Protein AF-A0A951X1C9-F1 (afdb_monomer_lite)

Structure (mmCIF, N/CA/C/O backbone):
data_AF-A0A951X1C9-F1
#
_entry.id   AF-A0A951X1C9-F1
#
loop_
_atom_site.group_PDB
_atom_site.id
_atom_site.type_symbol
_atom_site.label_atom_id
_atom_site.label_alt_id
_atom_site.label_comp_id
_atom_site.label_asym_id
_atom_site.label_entity_id
_atom_site.label_seq_id
_atom_site.pdbx_PDB_ins_code
_atom_site.Cartn_x
_atom_site.Cartn_y
_atom_site.Cartn_z
_atom_site.occupancy
_atom_site.B_iso_or_equiv
_atom_site.auth_seq_id
_atom_site.auth_comp_id
_atom_site.auth_asym_id
_atom_site.auth_atom_id
_atom_site.pdbx_PDB_model_num
ATOM 1 N N . MET A 1 1 ? 16.200 21.969 54.425 1.00 38.91 1 MET A N 1
ATOM 2 C CA . MET A 1 1 ? 16.108 20.897 53.416 1.00 38.91 1 MET A CA 1
ATOM 3 C C . MET A 1 1 ? 14.635 20.743 53.109 1.00 38.91 1 MET A C 1
ATOM 5 O O . MET A 1 1 ? 13.900 20.308 53.982 1.00 38.91 1 MET A O 1
ATOM 9 N N . SER A 1 2 ? 14.198 21.259 51.965 1.00 42.34 2 SER A N 1
ATOM 10 C CA . SER A 1 2 ? 12.785 21.331 51.590 1.00 42.34 2 SER A CA 1
ATOM 11 C C . SER A 1 2 ? 12.557 20.310 50.481 1.00 42.34 2 SER A C 1
ATOM 13 O O . SER A 1 2 ? 13.037 20.506 49.368 1.00 42.34 2 SER A O 1
ATOM 15 N N . GLU A 1 3 ? 11.893 19.203 50.803 1.00 51.34 3 GLU A N 1
ATOM 16 C CA . GLU A 1 3 ? 11.448 18.198 49.834 1.00 51.34 3 GLU A CA 1
ATOM 17 C C . GLU A 1 3 ? 10.350 18.799 48.947 1.00 51.34 3 GLU A C 1
ATOM 19 O O . GLU A 1 3 ? 9.186 18.897 49.337 1.00 51.34 3 GLU A O 1
ATOM 24 N N . GLN A 1 4 ? 10.741 19.246 47.752 1.00 49.72 4 GLN A N 1
ATOM 25 C CA . GLN A 1 4 ? 9.818 19.570 46.670 1.00 49.72 4 GLN A CA 1
ATOM 26 C C . GLN A 1 4 ? 9.248 18.251 46.139 1.00 49.72 4 GLN A C 1
ATOM 28 O O . GLN A 1 4 ? 9.947 17.469 45.494 1.00 49.72 4 GLN A O 1
ATOM 33 N N . ARG A 1 5 ? 7.986 17.973 46.484 1.00 54.62 5 ARG A N 1
ATOM 34 C CA . ARG A 1 5 ? 7.208 16.875 45.898 1.00 54.62 5 ARG A CA 1
ATOM 35 C C . ARG A 1 5 ? 7.124 17.093 44.382 1.00 54.62 5 ARG A C 1
ATOM 37 O O . ARG A 1 5 ? 7.025 18.249 43.976 1.00 54.62 5 ARG A O 1
ATOM 44 N N . PRO A 1 6 ? 7.182 16.025 43.567 1.00 56.94 6 PRO A N 1
ATOM 45 C CA . PRO A 1 6 ? 7.119 16.141 42.117 1.00 56.94 6 PRO A CA 1
ATOM 46 C C . PRO A 1 6 ? 5.841 16.891 41.750 1.00 56.94 6 PRO A C 1
ATOM 48 O O . PRO A 1 6 ? 4.742 16.484 42.123 1.00 56.94 6 PRO A O 1
ATOM 51 N N . GLU A 1 7 ? 6.039 18.048 41.133 1.00 57.72 7 GLU A N 1
ATOM 52 C CA . GLU A 1 7 ? 5.002 19.004 40.794 1.00 57.72 7 GLU A CA 1
ATOM 53 C C . GLU A 1 7 ? 3.953 18.360 39.888 1.00 57.72 7 GLU A C 1
ATOM 55 O O . GLU A 1 7 ? 4.278 17.738 38.877 1.00 57.72 7 GLU A O 1
ATOM 60 N N . ASP A 1 8 ? 2.696 18.536 40.279 1.00 61.47 8 ASP A N 1
ATOM 61 C CA . ASP A 1 8 ? 1.499 18.236 39.505 1.00 61.47 8 ASP A CA 1
ATOM 62 C C . ASP A 1 8 ? 1.496 19.179 38.289 1.00 61.47 8 ASP A C 1
ATOM 64 O O . ASP A 1 8 ? 1.033 20.320 38.349 1.00 61.47 8 ASP A O 1
ATOM 68 N N . ASN A 1 9 ? 2.185 18.770 37.221 1.00 62.41 9 ASN A N 1
ATOM 69 C CA . ASN A 1 9 ? 2.406 19.608 36.054 1.00 62.41 9 ASN A CA 1
ATOM 70 C C . ASN A 1 9 ? 1.083 19.719 35.280 1.00 62.41 9 ASN A C 1
ATOM 72 O O . ASN A 1 9 ? 0.633 18.722 34.714 1.00 62.41 9 ASN A O 1
ATOM 76 N N . PRO A 1 10 ? 0.465 20.908 35.171 1.00 65.75 10 PRO A N 1
ATOM 77 C CA . PRO A 1 10 ? -0.819 21.062 34.484 1.00 65.75 10 PRO A CA 1
ATOM 78 C C . PRO A 1 10 ? -0.747 20.636 33.011 1.00 65.75 10 PRO A C 1
ATOM 80 O O . PRO A 1 10 ? -1.765 20.299 32.411 1.00 65.75 10 PRO A O 1
ATOM 83 N N . LEU A 1 11 ? 0.455 20.610 32.422 1.00 67.12 11 LEU A N 1
ATOM 84 C CA . LEU A 1 11 ? 0.684 20.113 31.068 1.00 67.12 11 LEU A CA 1
ATOM 85 C C . LEU A 1 11 ? 0.460 18.600 30.938 1.00 67.12 11 LEU A C 1
ATOM 87 O O . LEU A 1 11 ? 0.033 18.173 29.867 1.00 67.12 11 LEU A O 1
ATOM 91 N N . ASP A 1 12 ? 0.676 17.808 31.993 1.00 70.75 12 ASP A N 1
ATOM 92 C CA . ASP A 1 12 ? 0.441 16.357 31.963 1.00 70.75 12 ASP A CA 1
ATOM 93 C C . ASP A 1 12 ? -1.051 16.037 31.864 1.00 70.75 12 ASP A C 1
ATOM 95 O O . ASP A 1 12 ? -1.440 15.105 31.155 1.00 70.75 12 ASP A O 1
ATOM 99 N N . GLU A 1 13 ? -1.916 16.842 32.486 1.00 69.44 13 GLU A N 1
ATOM 100 C CA . GLU A 1 13 ? -3.363 16.667 32.372 1.00 69.44 13 GLU A CA 1
ATOM 101 C C . GLU A 1 13 ? -3.880 17.076 30.983 1.00 69.44 13 GLU A C 1
ATOM 103 O O . GLU A 1 13 ? -4.664 16.339 30.374 1.00 69.44 13 GLU A O 1
ATOM 108 N N . TYR A 1 14 ? -3.383 18.185 30.417 1.00 70.62 14 TYR A N 1
ATOM 109 C CA . TYR A 1 14 ? -3.705 18.576 29.038 1.00 70.62 14 TYR A CA 1
ATOM 110 C C . TYR A 1 14 ? -3.184 17.565 28.012 1.00 70.62 14 TYR A C 1
ATOM 112 O O . TYR A 1 14 ? -3.915 17.206 27.086 1.00 70.62 14 TYR A O 1
ATOM 120 N N . ALA A 1 15 ? -1.958 17.063 28.183 1.00 71.56 15 ALA A N 1
ATOM 121 C CA . ALA A 1 15 ? -1.384 16.034 27.323 1.00 71.56 15 ALA A CA 1
ATOM 122 C C . ALA A 1 15 ? -2.164 14.718 27.435 1.00 71.56 15 ALA A C 1
ATOM 124 O O . ALA A 1 15 ? -2.462 14.096 26.415 1.00 71.56 15 ALA A O 1
ATOM 125 N N . SER A 1 16 ? -2.580 14.327 28.642 1.00 70.38 16 SER A N 1
ATOM 126 C CA . SER A 1 16 ? -3.385 13.122 28.876 1.00 70.38 16 SER A CA 1
ATOM 127 C C . SER A 1 16 ? -4.790 13.232 28.278 1.00 70.38 16 SER A C 1
ATOM 129 O O . SER A 1 16 ? -5.280 12.279 27.669 1.00 70.38 16 SER A O 1
ATOM 131 N N . GLN A 1 17 ? -5.448 14.391 28.393 1.00 69.00 17 GLN A N 1
ATOM 132 C CA . GLN A 1 17 ? -6.761 14.625 27.780 1.00 69.00 17 GLN A CA 1
ATOM 133 C C . GLN A 1 17 ? -6.687 14.716 26.253 1.00 69.00 17 GLN A C 1
ATOM 135 O O . GLN A 1 17 ? -7.561 14.183 25.565 1.00 69.00 17 GLN A O 1
ATOM 140 N N . ALA A 1 18 ? -5.651 15.364 25.714 1.00 66.25 18 ALA A N 1
ATOM 141 C CA . ALA A 1 18 ? -5.402 15.398 24.278 1.00 66.25 18 ALA A CA 1
ATOM 142 C C . ALA A 1 18 ? -5.133 13.984 23.744 1.00 66.25 18 ALA A C 1
ATOM 144 O O . ALA A 1 18 ? -5.789 13.564 22.795 1.00 66.25 18 ALA A O 1
ATOM 145 N N . SER A 1 19 ? -4.273 13.212 24.416 1.00 63.97 19 SER A N 1
ATOM 146 C CA . SER A 1 19 ? -3.968 11.820 24.056 1.00 63.97 19 SER A CA 1
ATOM 147 C C . SER A 1 19 ? -5.218 10.940 24.086 1.00 63.97 19 SER A C 1
ATOM 149 O O . SER A 1 19 ? -5.497 10.252 23.111 1.00 63.97 19 SER A O 1
ATOM 151 N N . LYS A 1 20 ? -6.063 11.052 25.123 1.00 64.56 20 LYS A N 1
ATOM 152 C CA . LYS A 1 20 ? -7.357 10.344 25.184 1.00 64.56 20 LYS A CA 1
ATOM 153 C C . LYS A 1 20 ? -8.314 10.724 24.052 1.00 64.56 20 LYS A C 1
ATOM 155 O O . LYS A 1 20 ? -9.100 9.888 23.611 1.00 64.56 20 LYS A O 1
ATOM 160 N N . LYS A 1 21 ? -8.305 11.975 23.583 1.00 60.88 21 LYS A N 1
ATOM 161 C CA . LYS A 1 21 ? -9.127 12.390 22.433 1.00 60.88 21 LYS A CA 1
ATOM 162 C C . LYS A 1 21 ? -8.584 11.852 21.107 1.00 60.88 21 LYS A C 1
ATOM 164 O O . LYS A 1 21 ? -9.393 11.533 20.242 1.00 60.88 21 LYS A O 1
ATOM 169 N N . LEU A 1 22 ? -7.262 11.731 20.954 1.00 60.31 22 LEU A N 1
ATOM 170 C CA . LEU A 1 22 ? -6.649 11.102 19.779 1.00 60.31 22 LEU A CA 1
ATOM 171 C C . LEU A 1 22 ? -6.860 9.581 19.753 1.00 60.31 22 LEU A C 1
ATOM 173 O O . LEU A 1 22 ? -7.167 9.052 18.689 1.00 60.31 22 LEU A O 1
ATOM 177 N N . ASP A 1 23 ? -6.790 8.906 20.902 1.00 58.31 23 ASP A N 1
ATOM 178 C CA . ASP A 1 23 ? -7.065 7.464 21.017 1.00 58.31 23 ASP A CA 1
ATOM 179 C C . ASP A 1 23 ? -8.495 7.117 20.581 1.00 58.31 23 ASP A C 1
ATOM 181 O O . ASP A 1 23 ? -8.721 6.135 19.885 1.00 58.31 23 ASP A O 1
ATOM 185 N N . ASN A 1 24 ? -9.470 7.975 20.894 1.00 56.50 24 ASN A N 1
ATOM 186 C CA . ASN A 1 24 ? -10.859 7.791 20.456 1.00 56.50 24 ASN A CA 1
ATOM 187 C C . ASN A 1 24 ? -11.081 8.015 18.943 1.00 56.50 24 ASN A C 1
ATOM 189 O O . ASN A 1 24 ? -12.174 7.762 18.440 1.00 56.50 24 ASN A O 1
ATOM 193 N N . LEU A 1 25 ? -10.071 8.503 18.216 1.00 61.62 25 LEU A N 1
ATOM 194 C CA . LEU A 1 25 ? -10.066 8.669 16.755 1.00 61.62 25 LEU A CA 1
ATOM 195 C C . LEU A 1 25 ? -9.161 7.641 16.057 1.00 61.62 25 LEU A C 1
ATOM 197 O O . LEU A 1 25 ? -9.033 7.672 14.828 1.00 61.62 25 LEU A O 1
ATOM 201 N N . ALA A 1 26 ? -8.520 6.759 16.826 1.00 63.28 26 ALA A N 1
ATOM 202 C CA . ALA A 1 26 ? -7.686 5.681 16.332 1.00 63.28 26 ALA A CA 1
ATOM 203 C C . ALA A 1 26 ? -8.493 4.376 16.323 1.00 63.28 26 ALA A C 1
ATOM 205 O O . ALA A 1 26 ? -9.091 3.987 17.322 1.00 63.28 26 ALA A O 1
ATOM 206 N N . ALA A 1 27 ? -8.528 3.694 15.180 1.00 76.69 27 ALA A N 1
ATOM 207 C CA . ALA A 1 27 ? -9.054 2.337 15.109 1.00 76.69 27 ALA A CA 1
ATOM 208 C C . ALA A 1 27 ? -7.882 1.357 15.212 1.00 76.69 27 ALA A C 1
ATOM 210 O O . ALA A 1 27 ? -7.035 1.320 14.315 1.00 76.69 27 ALA A O 1
ATOM 211 N N . ASP A 1 28 ? -7.841 0.583 16.297 1.00 77.75 28 ASP A N 1
ATOM 212 C CA . ASP A 1 28 ? -6.929 -0.554 16.444 1.00 77.75 28 ASP A CA 1
ATOM 213 C C . ASP A 1 28 ? -7.637 -1.827 15.971 1.00 77.75 28 ASP A C 1
ATOM 215 O O . ASP A 1 28 ? -8.719 -2.177 16.451 1.00 77.75 28 ASP A O 1
ATOM 219 N N . VAL A 1 29 ? -7.038 -2.498 14.991 1.00 79.69 29 VAL A N 1
ATOM 220 C CA . VAL A 1 29 ? -7.493 -3.795 14.499 1.00 79.69 29 VAL A CA 1
ATOM 221 C C . VAL A 1 29 ? -6.365 -4.795 14.678 1.00 79.69 29 VAL A C 1
ATOM 223 O O . VAL A 1 29 ? -5.355 -4.748 13.977 1.00 79.69 29 VAL A O 1
ATOM 226 N N . SER A 1 30 ? -6.581 -5.740 15.586 1.00 78.69 30 SER A N 1
ATOM 227 C CA . SER A 1 30 ? -5.616 -6.785 15.903 1.00 78.69 30 SER A CA 1
ATOM 228 C C . SER A 1 30 ? -6.266 -8.168 15.837 1.00 78.69 30 SER A C 1
ATOM 230 O O . SER A 1 30 ? -7.405 -8.359 16.278 1.00 78.69 30 SER A O 1
ATOM 232 N N . ASN A 1 31 ? -5.543 -9.137 15.267 1.00 73.69 31 ASN A N 1
ATOM 233 C CA . ASN A 1 31 ? -5.928 -10.547 15.162 1.00 73.69 31 ASN A CA 1
ATOM 234 C C . ASN A 1 31 ? -7.355 -10.788 14.616 1.00 73.69 31 ASN A C 1
ATOM 236 O O . ASN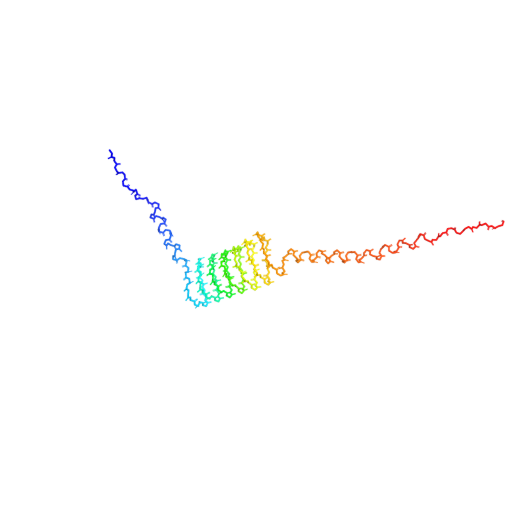 A 1 31 ? -8.082 -11.663 15.095 1.00 73.69 31 ASN A O 1
ATOM 240 N N . SER A 1 32 ? -7.785 -9.969 13.650 1.00 75.75 32 SER A N 1
ATOM 241 C CA . SER A 1 32 ? -9.171 -9.922 13.168 1.00 75.75 32 SER A CA 1
ATOM 242 C C . SER A 1 32 ? -9.251 -9.830 11.643 1.00 75.75 32 SER A C 1
ATOM 244 O O . SER A 1 32 ? -8.358 -9.313 10.975 1.00 75.75 32 SER A O 1
ATOM 246 N N . SER A 1 33 ? -10.351 -10.327 11.072 1.00 77.88 33 SER A N 1
ATOM 247 C CA . SER A 1 33 ? -10.677 -10.145 9.652 1.00 77.88 33 SER A CA 1
ATOM 248 C C . SER A 1 33 ? -11.749 -9.074 9.516 1.00 77.88 33 SER A C 1
ATOM 250 O O . SER A 1 33 ? -12.901 -9.300 9.885 1.00 77.88 33 SER A O 1
ATOM 252 N N . VAL A 1 34 ? -11.377 -7.904 9.000 1.00 82.38 34 VAL A N 1
ATOM 253 C CA . VAL A 1 34 ? -12.287 -6.755 8.909 1.00 82.38 34 VAL A CA 1
ATOM 254 C C . VAL A 1 34 ? -12.565 -6.420 7.449 1.00 82.38 34 VAL A C 1
ATOM 256 O O . VAL A 1 34 ? -11.657 -6.289 6.628 1.00 82.38 34 VAL A O 1
ATOM 259 N N . SER A 1 35 ? -13.843 -6.273 7.094 1.00 79.00 35 SER A N 1
ATOM 260 C CA . SER A 1 35 ? -14.206 -5.928 5.715 1.00 79.00 35 SER A CA 1
ATOM 261 C C . SER A 1 35 ? -13.839 -4.480 5.381 1.00 79.00 35 SER A C 1
ATOM 263 O O . SER A 1 35 ? -13.361 -4.204 4.285 1.00 79.00 35 SER A O 1
ATOM 265 N N . GLN A 1 36 ? -14.049 -3.551 6.311 1.00 82.69 36 GLN A N 1
ATOM 266 C CA . GLN A 1 36 ? -13.786 -2.137 6.081 1.00 82.69 36 GLN A CA 1
ATOM 267 C C . GLN A 1 36 ? -13.418 -1.433 7.384 1.00 82.69 36 GLN A C 1
ATOM 269 O O . GLN A 1 36 ? -14.108 -1.595 8.387 1.00 82.69 36 GLN A O 1
ATOM 274 N N . VAL A 1 37 ? -12.358 -0.627 7.341 1.00 81.12 37 VAL A N 1
ATOM 275 C CA . VAL A 1 37 ? -11.943 0.242 8.446 1.00 81.12 37 VAL A CA 1
ATOM 276 C C . VAL A 1 37 ? -11.949 1.680 7.945 1.00 81.12 37 VAL A C 1
ATOM 278 O O . VAL A 1 37 ? -11.279 1.995 6.960 1.00 81.12 37 VAL A O 1
ATOM 281 N N . VAL A 1 38 ? -12.720 2.543 8.606 1.00 81.31 38 VAL A N 1
ATOM 282 C CA . VAL A 1 38 ? -12.752 3.985 8.334 1.00 81.31 38 VAL A CA 1
ATOM 283 C C . VAL A 1 38 ? -12.466 4.707 9.636 1.00 81.31 38 VAL A C 1
ATOM 285 O O . VAL A 1 38 ? -13.256 4.609 10.570 1.00 81.31 38 VAL A O 1
ATOM 288 N N . SER A 1 39 ? -11.335 5.402 9.707 1.00 78.88 39 SER A N 1
ATOM 289 C CA . SER A 1 39 ? -10.960 6.157 10.902 1.00 78.88 39 SER A CA 1
ATOM 290 C C . SER A 1 39 ? -9.977 7.274 10.572 1.00 78.88 39 SER A C 1
ATOM 292 O O . SER A 1 39 ? -9.347 7.253 9.520 1.00 78.88 39 SER A O 1
ATOM 294 N N . GLY A 1 40 ? -9.818 8.255 11.460 1.00 80.38 40 GLY A N 1
ATOM 295 C CA . GLY A 1 40 ? -8.808 9.302 11.284 1.00 80.38 40 GLY A CA 1
ATOM 296 C C . GLY A 1 40 ? -7.396 8.715 11.280 1.00 80.38 40 GLY A C 1
ATOM 297 O O . GLY A 1 40 ? -6.595 9.018 10.393 1.00 80.38 40 GLY A O 1
ATOM 298 N N . GLN A 1 41 ? -7.130 7.819 12.230 1.00 82.69 41 GLN A N 1
ATOM 299 C CA . GLN A 1 41 ? -5.906 7.028 12.298 1.00 82.69 41 GLN A CA 1
ATOM 300 C C . GLN A 1 41 ? -6.255 5.548 12.425 1.00 82.69 41 GLN A C 1
ATOM 302 O O . GLN A 1 41 ? -7.232 5.186 13.083 1.00 82.69 41 GLN A O 1
ATOM 307 N N . VAL A 1 42 ? -5.480 4.688 11.777 1.00 87.88 42 VAL A N 1
ATOM 308 C CA . VAL A 1 42 ? -5.691 3.241 11.809 1.00 87.88 42 VAL A CA 1
ATOM 309 C C . VAL A 1 42 ? -4.369 2.561 12.114 1.00 87.88 42 VAL A C 1
ATOM 311 O O . VAL A 1 42 ? -3.395 2.781 11.401 1.00 87.88 42 VAL A O 1
ATOM 314 N N . SER A 1 43 ? -4.349 1.712 13.136 1.00 89.12 43 SER A N 1
ATOM 315 C CA . SER A 1 43 ? -3.248 0.789 13.403 1.00 89.12 43 SER A CA 1
ATOM 316 C C . SER A 1 43 ? -3.776 -0.623 13.226 1.00 89.12 43 SER A C 1
ATOM 318 O O . SER A 1 43 ? -4.679 -1.045 13.943 1.00 89.12 43 SER A O 1
ATOM 320 N N . VAL A 1 44 ? -3.243 -1.344 12.245 1.00 89.62 44 VAL A N 1
ATOM 321 C CA . VAL A 1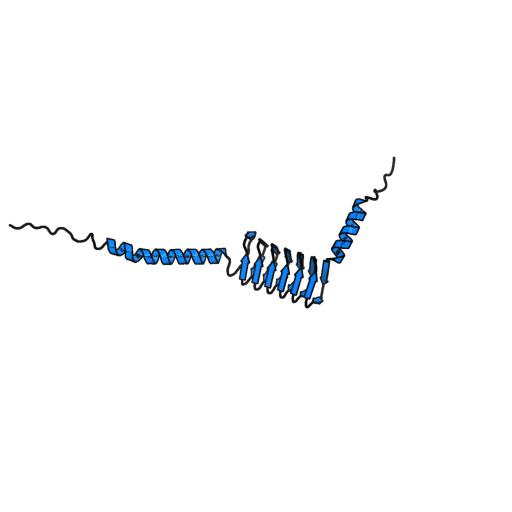 44 ? -3.601 -2.740 12.011 1.00 89.62 44 VAL A CA 1
ATOM 322 C C . VAL A 1 44 ? -2.383 -3.608 12.257 1.00 89.62 44 VAL A C 1
ATOM 324 O O . VAL A 1 44 ? -1.290 -3.311 11.760 1.00 89.62 44 VAL A O 1
ATOM 327 N N . ARG A 1 45 ? -2.580 -4.698 12.996 1.00 92.38 45 ARG A N 1
ATOM 328 C CA . ARG A 1 45 ? -1.523 -5.657 13.289 1.00 92.38 45 ARG A CA 1
ATOM 329 C C . ARG A 1 45 ? -2.008 -7.098 13.171 1.00 92.38 45 ARG A C 1
ATOM 331 O O . ARG A 1 45 ? -3.127 -7.403 13.586 1.00 92.38 45 ARG A O 1
ATOM 338 N N . ASP A 1 46 ? -1.181 -7.963 12.584 1.00 88.44 46 ASP A N 1
ATOM 339 C CA . ASP A 1 46 ? -1.427 -9.413 12.496 1.00 88.44 46 ASP A CA 1
ATOM 340 C C . ASP A 1 46 ? -2.849 -9.745 11.991 1.00 88.44 46 ASP A C 1
ATOM 342 O O . ASP A 1 46 ? -3.601 -10.503 12.606 1.00 88.44 46 ASP A O 1
ATOM 346 N N . SER A 1 47 ? -3.288 -9.076 10.920 1.00 87.62 47 SER A N 1
ATOM 347 C CA . SER A 1 47 ? -4.697 -9.078 10.496 1.00 87.62 47 SER A CA 1
ATOM 348 C C . SER A 1 47 ? -4.865 -9.051 8.978 1.00 87.62 47 SER A C 1
ATOM 350 O O . SER A 1 47 ? -3.932 -8.776 8.220 1.00 87.62 47 SER A O 1
ATOM 352 N N . PHE A 1 48 ? -6.097 -9.303 8.530 1.00 88.31 48 PHE A N 1
ATOM 353 C CA . PHE A 1 48 ? -6.503 -9.125 7.139 1.00 88.31 48 PHE A CA 1
ATOM 354 C C . PHE A 1 48 ? -7.606 -8.074 7.041 1.00 88.31 48 PHE A C 1
ATOM 356 O O . PHE A 1 48 ? -8.636 -8.173 7.715 1.00 88.31 48 PHE A O 1
ATOM 363 N N . VAL A 1 49 ? -7.416 -7.085 6.168 1.00 89.88 49 VAL A N 1
ATOM 364 C CA . VAL A 1 49 ? -8.410 -6.030 5.944 1.00 89.88 49 VAL A CA 1
ATOM 365 C C . VAL A 1 49 ? -8.720 -5.904 4.463 1.00 89.88 49 VAL A C 1
ATOM 367 O O . VAL A 1 49 ? -7.825 -5.776 3.639 1.00 89.88 49 VAL A O 1
ATOM 370 N N . ARG A 1 50 ? -9.994 -5.898 4.070 1.00 91.38 50 ARG A N 1
ATOM 371 C CA . ARG A 1 50 ? -10.322 -5.732 2.644 1.00 91.38 50 ARG A CA 1
ATOM 372 C C . ARG A 1 50 ? -10.109 -4.292 2.172 1.00 91.38 50 ARG A C 1
ATOM 374 O O . ARG A 1 50 ? -9.490 -4.104 1.128 1.00 91.38 50 ARG A O 1
ATOM 381 N N . SER A 1 51 ? -10.567 -3.297 2.929 1.00 88.75 51 SER A N 1
ATOM 382 C CA . SER A 1 51 ? -10.350 -1.883 2.599 1.00 88.75 51 SER A CA 1
ATOM 383 C C . SER A 1 51 ? -10.077 -1.016 3.826 1.00 88.75 51 SER A C 1
ATOM 385 O O . SER A 1 51 ? -10.845 -1.060 4.790 1.00 88.75 51 SER A O 1
ATOM 387 N N . VAL A 1 52 ? -9.040 -0.182 3.755 1.00 90.12 52 VAL A N 1
ATOM 388 C CA . VAL A 1 52 ? -8.702 0.816 4.778 1.00 90.12 52 VAL A CA 1
ATOM 389 C C . VAL A 1 52 ? -8.831 2.212 4.184 1.00 90.12 52 VAL A C 1
ATOM 391 O O . VAL A 1 52 ? -8.261 2.489 3.127 1.00 90.12 52 VAL A O 1
ATOM 394 N N . HIS A 1 53 ? -9.562 3.084 4.874 1.00 90.88 53 HIS A N 1
ATOM 395 C CA . HIS A 1 53 ? -9.649 4.501 4.548 1.00 90.88 53 HIS A CA 1
ATOM 396 C C . HIS A 1 53 ? -9.333 5.337 5.787 1.00 90.88 53 HIS A C 1
ATOM 398 O O . HIS A 1 53 ? -10.063 5.280 6.779 1.00 90.88 53 HIS A O 1
ATOM 404 N N . SER A 1 54 ? -8.242 6.100 5.743 1.00 88.50 54 SER A N 1
ATOM 405 C CA . SER A 1 54 ? -7.829 6.925 6.882 1.00 88.50 54 SER A CA 1
ATOM 406 C C . SER A 1 54 ? -6.960 8.107 6.492 1.00 88.50 54 SER A C 1
ATOM 408 O O . SER A 1 54 ? -6.503 8.188 5.364 1.00 88.50 54 SER A O 1
ATOM 410 N N . SER A 1 55 ? -6.680 9.019 7.418 1.00 88.88 55 SER A N 1
ATOM 411 C CA . SER A 1 55 ? -5.670 10.060 7.182 1.00 88.88 55 SER A CA 1
ATOM 412 C C . SER A 1 55 ? -4.255 9.535 7.439 1.00 88.88 55 SER A C 1
ATOM 414 O O . SER A 1 55 ? -3.328 9.890 6.715 1.00 88.88 55 SER A O 1
ATOM 416 N N . ALA A 1 56 ? -4.092 8.664 8.438 1.00 88.25 56 ALA A N 1
ATOM 417 C CA . ALA A 1 56 ? -2.842 7.963 8.714 1.00 88.25 56 ALA A CA 1
ATOM 418 C C . ALA A 1 56 ? -3.100 6.474 8.966 1.00 88.25 56 ALA A C 1
ATOM 420 O O . ALA A 1 56 ? -3.988 6.120 9.743 1.00 88.25 56 ALA A O 1
ATOM 421 N N . THR A 1 57 ? -2.318 5.609 8.327 1.00 92.12 57 THR A N 1
ATOM 422 C CA . THR A 1 57 ? -2.398 4.156 8.511 1.00 92.12 57 T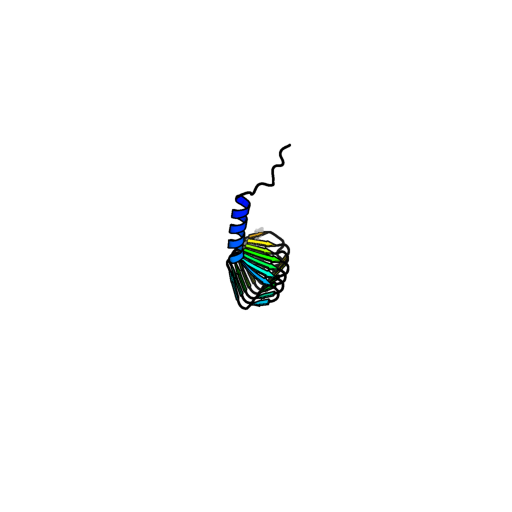HR A CA 1
ATOM 423 C C . THR A 1 57 ? -1.040 3.612 8.918 1.00 92.12 57 THR A C 1
ATOM 425 O O . THR A 1 57 ? -0.061 3.861 8.222 1.00 92.12 57 THR A O 1
ATOM 428 N N . LEU A 1 58 ? -1.005 2.815 9.980 1.00 92.19 58 LEU A N 1
ATOM 429 C CA . LEU A 1 58 ? 0.113 1.962 10.351 1.00 92.19 58 LEU A CA 1
ATOM 430 C C . LEU A 1 58 ? -0.288 0.502 10.124 1.00 92.19 58 LEU A C 1
ATOM 432 O O . LEU A 1 58 ? -1.265 0.025 10.700 1.00 92.19 58 LEU A O 1
ATOM 436 N N . LEU A 1 59 ? 0.461 -0.205 9.285 1.00 92.94 59 LEU A N 1
ATOM 437 C CA . LEU A 1 59 ? 0.277 -1.625 9.005 1.00 92.94 59 LEU A CA 1
ATOM 438 C C . LEU A 1 59 ? 1.508 -2.393 9.471 1.00 92.94 59 LEU A C 1
ATOM 440 O O . LEU A 1 59 ? 2.628 -2.072 9.070 1.00 92.94 59 LEU A O 1
ATOM 444 N N . LYS A 1 60 ? 1.304 -3.419 10.294 1.00 93.94 60 LYS A N 1
ATOM 445 C CA . LYS A 1 60 ? 2.376 -4.307 10.737 1.00 93.94 60 LYS A CA 1
ATOM 446 C C . LYS A 1 60 ? 1.977 -5.770 10.607 1.00 93.94 60 LYS A C 1
ATOM 448 O O . LYS A 1 60 ? 1.070 -6.212 11.305 1.00 93.94 60 LYS A O 1
ATOM 453 N N . ASP A 1 61 ? 2.652 -6.495 9.720 1.00 91.38 61 ASP A N 1
ATOM 454 C CA . ASP A 1 61 ? 2.352 -7.906 9.450 1.00 91.38 61 ASP A CA 1
ATOM 455 C C . ASP A 1 61 ? 0.881 -8.105 9.012 1.00 91.38 61 ASP A C 1
ATOM 457 O O . ASP A 1 61 ? 0.156 -8.977 9.487 1.00 91.38 61 ASP A O 1
ATOM 461 N N . VAL A 1 62 ? 0.404 -7.228 8.116 1.00 89.62 62 VAL A N 1
ATOM 462 C CA . VAL A 1 62 ? -0.999 -7.179 7.664 1.00 89.62 62 VAL A CA 1
ATOM 463 C C . VAL A 1 62 ? -1.100 -7.448 6.172 1.00 89.62 62 VAL A C 1
ATOM 465 O O . VAL A 1 62 ? -0.278 -6.974 5.387 1.00 89.62 62 VAL A O 1
ATOM 468 N N . ALA A 1 63 ? -2.167 -8.136 5.770 1.00 91.38 63 ALA A N 1
ATOM 469 C CA . ALA A 1 63 ? -2.585 -8.231 4.378 1.00 91.38 63 ALA A CA 1
ATOM 470 C C . ALA A 1 63 ? -3.820 -7.349 4.126 1.00 91.38 63 ALA A C 1
ATOM 472 O O . ALA A 1 63 ? -4.885 -7.573 4.704 1.00 91.38 63 ALA A O 1
ATOM 473 N N . VAL A 1 64 ? -3.686 -6.340 3.261 1.00 90.88 64 VAL A N 1
ATOM 474 C CA . VAL A 1 64 ? -4.770 -5.408 2.923 1.00 90.88 64 VAL A CA 1
ATOM 475 C C . VAL A 1 64 ? -5.158 -5.505 1.451 1.00 90.88 64 VAL A C 1
ATOM 477 O O . VAL A 1 64 ? -4.304 -5.532 0.575 1.00 90.88 64 VAL A O 1
ATOM 480 N N . GLY A 1 65 ? -6.451 -5.516 1.133 1.00 91.50 65 GLY A N 1
ATOM 481 C CA . GLY A 1 65 ? -6.910 -5.460 -0.258 1.00 91.50 65 GLY A CA 1
ATOM 482 C C . GLY A 1 65 ? -6.628 -4.097 -0.895 1.00 91.50 65 GLY A C 1
ATOM 483 O O . GLY A 1 65 ? -5.859 -3.989 -1.849 1.00 91.50 65 GLY A O 1
ATOM 484 N N . THR A 1 66 ? -7.230 -3.043 -0.348 1.00 91.69 66 THR A N 1
ATOM 485 C CA . THR A 1 66 ? -7.062 -1.664 -0.824 1.00 91.69 66 THR A CA 1
ATOM 486 C C . THR A 1 66 ? -6.789 -0.706 0.330 1.00 91.69 66 THR A C 1
ATOM 488 O O . THR A 1 66 ? -7.533 -0.696 1.312 1.00 91.69 66 THR A O 1
ATOM 491 N N . VAL A 1 67 ? -5.775 0.142 0.193 1.00 92.75 67 VAL A N 1
ATOM 492 C CA . VAL A 1 67 ? -5.432 1.186 1.164 1.00 92.75 67 VAL A CA 1
ATOM 493 C C . VAL A 1 67 ? -5.598 2.545 0.505 1.00 92.75 67 VAL A C 1
ATOM 495 O O . VAL A 1 67 ? -4.989 2.803 -0.531 1.00 92.75 67 VAL A O 1
ATOM 498 N N . HIS A 1 68 ? -6.390 3.418 1.121 1.00 93.81 68 HIS A N 1
ATOM 499 C CA . HIS A 1 68 ? -6.460 4.826 0.760 1.00 93.81 68 HIS A CA 1
ATOM 500 C C . HIS A 1 68 ? -6.148 5.672 1.991 1.00 93.81 68 HIS A C 1
ATOM 502 O O . HIS A 1 68 ? -6.912 5.674 2.959 1.00 93.81 68 HIS A O 1
ATOM 508 N N . THR A 1 69 ? -5.008 6.360 1.975 1.00 92.00 69 THR A N 1
ATOM 509 C CA . THR A 1 69 ? -4.589 7.167 3.123 1.00 92.00 69 THR A CA 1
ATOM 510 C C . THR A 1 69 ? -3.764 8.380 2.740 1.00 92.00 69 THR A C 1
ATOM 512 O O . THR A 1 69 ? -3.134 8.385 1.696 1.00 92.00 69 THR A O 1
ATOM 515 N N . ALA A 1 70 ? -3.727 9.431 3.556 1.00 91.19 70 ALA A N 1
ATOM 516 C CA . ALA A 1 70 ? -2.793 10.522 3.278 1.00 91.19 70 ALA A CA 1
ATOM 517 C C . ALA A 1 70 ? -1.351 10.079 3.576 1.00 91.19 70 ALA A C 1
ATOM 519 O O . ALA A 1 70 ? -0.470 10.296 2.745 1.00 91.19 70 ALA A O 1
ATOM 520 N N . SER A 1 71 ? -1.136 9.398 4.705 1.00 89.56 71 SER A N 1
ATOM 521 C CA . SER A 1 71 ? 0.153 8.814 5.082 1.00 89.56 71 SER A CA 1
ATOM 522 C C . SER A 1 71 ? 0.018 7.329 5.410 1.00 89.56 71 SER A C 1
ATOM 524 O O . SER A 1 71 ? -0.860 6.937 6.184 1.00 89.56 71 SER A O 1
ATOM 526 N N . LEU A 1 72 ? 0.875 6.502 4.813 1.00 92.44 72 LEU A N 1
ATOM 527 C CA . LEU A 1 72 ? 0.966 5.070 5.084 1.00 92.44 72 LEU A CA 1
ATOM 528 C C . LEU A 1 72 ? 2.327 4.744 5.683 1.00 92.44 72 LEU A C 1
ATOM 530 O O . LEU A 1 72 ? 3.342 5.063 5.074 1.00 92.44 72 LEU A O 1
ATOM 534 N N . GLU A 1 73 ? 2.340 4.033 6.800 1.00 92.44 73 GLU A N 1
ATOM 535 C CA . GLU A 1 73 ? 3.522 3.390 7.353 1.00 92.44 73 GLU A CA 1
ATOM 536 C C . GLU A 1 73 ? 3.312 1.873 7.366 1.00 92.44 73 GLU A C 1
ATOM 538 O O . GLU A 1 73 ? 2.329 1.381 7.917 1.00 92.44 73 GLU A O 1
ATOM 543 N N . ALA A 1 74 ? 4.190 1.128 6.697 1.00 91.44 74 ALA A N 1
ATOM 544 C CA . ALA A 1 74 ? 4.046 -0.312 6.512 1.00 91.44 74 ALA A CA 1
ATOM 545 C C . ALA A 1 74 ? 5.319 -1.067 6.910 1.00 91.44 74 ALA A C 1
ATOM 547 O O . ALA A 1 74 ? 6.408 -0.817 6.392 1.00 91.44 74 ALA A O 1
ATOM 548 N N . GLN A 1 75 ? 5.162 -2.049 7.793 1.00 92.94 75 GLN A N 1
ATOM 549 C CA . GLN A 1 75 ? 6.233 -2.925 8.251 1.00 92.94 75 GLN A CA 1
ATOM 550 C C . GLN A 1 75 ? 5.844 -4.373 7.939 1.00 92.94 75 GLN A C 1
ATOM 552 O O . GLN A 1 75 ? 4.831 -4.867 8.435 1.00 92.94 75 GLN A O 1
ATOM 557 N N . SER A 1 76 ? 6.600 -5.030 7.055 1.00 90.69 76 SER A N 1
ATOM 558 C CA . SER A 1 76 ? 6.361 -6.418 6.619 1.00 90.69 76 SER A CA 1
ATOM 559 C C . SER A 1 76 ? 4.911 -6.702 6.206 1.00 90.69 76 SER A C 1
ATOM 561 O O . SER A 1 76 ? 4.302 -7.667 6.650 1.00 90.69 76 SER A O 1
ATOM 563 N N . SER A 1 77 ? 4.324 -5.837 5.380 1.00 90.38 77 SER A N 1
ATOM 564 C CA . SER A 1 77 ? 2.899 -5.921 5.029 1.00 90.38 77 SER A CA 1
ATOM 565 C C . SER A 1 77 ? 2.683 -6.182 3.540 1.00 90.38 77 SER A C 1
ATOM 567 O O . SER A 1 77 ? 3.524 -5.858 2.704 1.00 90.38 77 SER A O 1
ATOM 569 N N . THR A 1 78 ? 1.540 -6.770 3.194 1.00 91.00 78 THR A N 1
ATOM 570 C CA . THR A 1 78 ? 1.117 -6.988 1.806 1.00 91.00 78 THR A CA 1
ATOM 571 C C . THR A 1 78 ? -0.125 -6.159 1.516 1.00 91.00 78 THR A C 1
ATOM 573 O O . THR A 1 78 ? -1.067 -6.148 2.304 1.00 91.00 78 THR A O 1
ATOM 576 N N . ALA A 1 79 ? -0.158 -5.479 0.377 1.00 91.19 79 ALA A N 1
ATOM 577 C CA . ALA A 1 79 ? -1.307 -4.724 -0.088 1.00 91.19 79 ALA A CA 1
ATOM 578 C C . ALA A 1 79 ? -1.704 -5.142 -1.512 1.00 91.19 79 ALA A C 1
ATOM 580 O O . ALA A 1 79 ? -0.866 -5.478 -2.336 1.00 91.19 79 ALA A O 1
ATOM 581 N N . GLY A 1 80 ? -2.983 -5.102 -1.863 1.00 91.00 80 GLY A N 1
ATOM 582 C CA . GLY A 1 80 ? -3.381 -5.197 -3.267 1.00 91.00 80 GLY A CA 1
ATOM 583 C C . GLY A 1 80 ? -3.072 -3.881 -3.976 1.00 91.00 80 GLY A C 1
ATOM 584 O O . GLY A 1 80 ? -2.153 -3.787 -4.788 1.00 91.00 80 GLY A O 1
ATOM 585 N N . VAL A 1 81 ? -3.831 -2.844 -3.627 1.00 91.38 81 VAL A N 1
ATOM 586 C CA . VAL A 1 81 ? -3.696 -1.497 -4.191 1.00 91.38 81 VAL A CA 1
ATOM 587 C C . VAL A 1 81 ? -3.468 -0.485 -3.078 1.00 91.38 81 VAL A C 1
ATOM 589 O O . VAL A 1 81 ? -4.230 -0.443 -2.114 1.00 91.38 81 VAL A O 1
ATOM 592 N N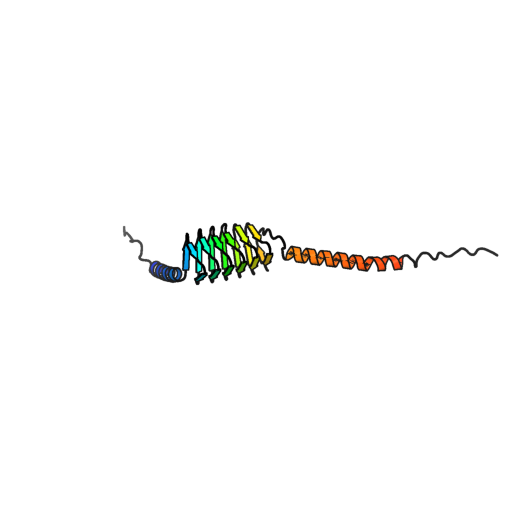 . VAL A 1 82 ? -2.450 0.358 -3.232 1.00 92.06 82 VAL A N 1
ATOM 593 C CA . VAL A 1 82 ? -2.131 1.440 -2.297 1.00 92.06 82 VAL A CA 1
ATOM 594 C C . VAL A 1 82 ? -2.252 2.782 -3.000 1.00 92.06 82 VAL A C 1
ATOM 596 O O . VAL A 1 82 ? -1.568 3.032 -3.989 1.00 92.06 82 VAL A O 1
ATOM 599 N N . LEU A 1 83 ? -3.102 3.651 -2.464 1.00 92.31 83 LEU A N 1
ATOM 600 C CA . LEU A 1 83 ? -3.243 5.046 -2.859 1.00 92.31 83 LEU A CA 1
ATOM 601 C C . LEU A 1 83 ? -2.879 5.902 -1.650 1.00 92.31 83 LEU A C 1
ATOM 603 O O . LEU A 1 83 ? -3.628 5.931 -0.670 1.00 92.31 83 LEU A O 1
ATOM 607 N N . ALA A 1 84 ? -1.735 6.578 -1.702 1.00 91.12 84 ALA A N 1
ATOM 608 C CA . ALA A 1 84 ? -1.343 7.457 -0.613 1.00 91.12 84 ALA A CA 1
ATOM 609 C C . ALA A 1 84 ? -0.678 8.749 -1.059 1.00 91.12 84 ALA A C 1
ATOM 611 O O . ALA A 1 84 ? -0.244 8.874 -2.192 1.00 91.12 84 ALA A O 1
ATOM 612 N N . ASN A 1 85 ? -0.603 9.752 -0.190 1.00 90.25 85 ASN A N 1
ATOM 613 C CA . ASN A 1 85 ? 0.174 10.948 -0.505 1.00 90.25 85 ASN A CA 1
ATOM 614 C C . ASN A 1 85 ? 1.655 10.701 -0.182 1.00 90.25 85 ASN A C 1
ATOM 616 O O . ASN A 1 85 ? 2.515 10.936 -1.031 1.00 90.25 85 ASN A O 1
ATOM 620 N N . SER A 1 86 ? 1.922 10.150 1.004 1.00 87.75 86 SER A N 1
ATOM 621 C CA . SER A 1 86 ? 3.232 9.686 1.460 1.00 87.75 86 SER A CA 1
ATOM 622 C C . SER A 1 86 ? 3.181 8.216 1.880 1.00 87.75 86 SER A C 1
ATOM 624 O O . SER A 1 86 ? 2.260 7.799 2.583 1.00 87.75 86 SER A O 1
ATOM 626 N N . VAL A 1 87 ? 4.179 7.430 1.478 1.00 89.50 87 VAL A N 1
ATOM 627 C CA . VAL A 1 87 ? 4.344 6.030 1.900 1.00 89.50 87 VAL A CA 1
ATOM 628 C C . VAL A 1 87 ? 5.710 5.861 2.538 1.00 89.50 87 VAL A C 1
ATOM 630 O O . VAL A 1 87 ? 6.715 6.141 1.893 1.00 89.50 87 VAL A O 1
ATOM 633 N N . ARG A 1 88 ? 5.744 5.355 3.768 1.00 90.56 88 ARG A N 1
ATOM 634 C CA . ARG A 1 88 ? 6.947 4.881 4.439 1.00 90.56 88 ARG A CA 1
ATOM 635 C C . ARG A 1 88 ? 6.863 3.373 4.614 1.00 90.56 88 ARG A C 1
ATOM 637 O O . ARG A 1 88 ? 5.928 2.884 5.239 1.00 90.56 88 ARG A O 1
ATOM 644 N N . ALA A 1 89 ? 7.797 2.623 4.044 1.00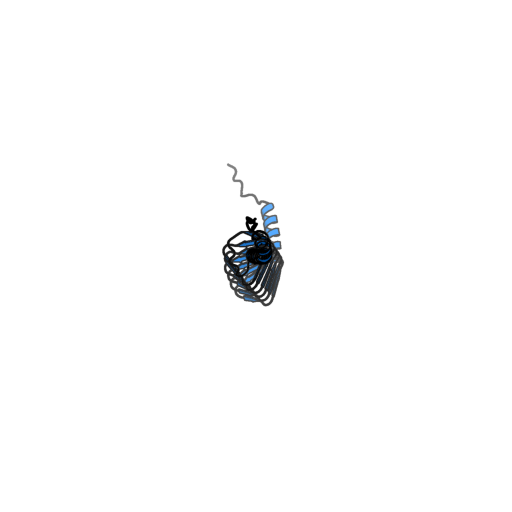 88.19 89 ALA A N 1
ATOM 645 C CA . ALA A 1 89 ? 7.759 1.168 4.143 1.00 88.19 89 ALA A CA 1
ATOM 646 C C . ALA A 1 89 ? 9.136 0.552 4.396 1.00 88.19 89 ALA A C 1
ATOM 648 O O . ALA A 1 89 ? 10.084 0.790 3.648 1.00 88.19 89 ALA A O 1
ATOM 649 N N . ASP A 1 90 ? 9.232 -0.304 5.413 1.00 88.44 90 ASP A N 1
ATOM 650 C CA . ASP A 1 90 ? 10.402 -1.173 5.568 1.00 88.44 90 ASP A CA 1
ATOM 651 C C . ASP A 1 90 ? 10.337 -2.312 4.549 1.00 88.44 90 ASP A C 1
ATOM 653 O O . ASP A 1 90 ? 11.249 -2.486 3.744 1.00 88.44 90 ASP A O 1
ATOM 657 N N . ARG A 1 91 ? 9.214 -3.042 4.555 1.00 84.50 91 ARG A N 1
ATOM 658 C CA . ARG A 1 91 ? 8.881 -4.084 3.582 1.00 84.50 91 ARG A CA 1
ATOM 659 C C . ARG A 1 91 ? 7.399 -4.003 3.228 1.00 84.50 91 ARG A C 1
ATOM 661 O O . ARG A 1 91 ? 6.548 -4.174 4.103 1.00 84.50 91 ARG A O 1
ATOM 668 N N . LEU A 1 92 ? 7.106 -3.745 1.955 1.00 86.94 92 LEU A N 1
ATOM 669 C CA . LEU A 1 92 ? 5.743 -3.704 1.425 1.00 86.94 92 LEU A CA 1
ATOM 670 C C . LEU A 1 92 ? 5.675 -4.416 0.073 1.00 86.94 92 LEU A C 1
ATOM 672 O O . LEU A 1 92 ? 6.301 -3.985 -0.899 1.00 86.94 92 LEU A O 1
ATOM 676 N N . ASP A 1 93 ? 4.878 -5.478 0.019 1.00 89.44 93 ASP A N 1
ATOM 677 C CA . ASP A 1 93 ? 4.538 -6.187 -1.212 1.00 89.44 93 ASP A CA 1
ATOM 678 C C . ASP A 1 93 ? 3.191 -5.680 -1.716 1.00 89.44 93 ASP A C 1
ATOM 680 O O . ASP A 1 93 ? 2.174 -5.853 -1.051 1.00 89.44 93 ASP A O 1
ATOM 684 N N . ALA A 1 94 ? 3.172 -5.029 -2.876 1.00 87.94 94 ALA A N 1
ATOM 685 C CA . ALA A 1 94 ? 1.957 -4.460 -3.440 1.00 87.94 94 ALA A CA 1
ATOM 686 C C . ALA A 1 94 ? 1.733 -4.868 -4.897 1.00 87.94 94 ALA A C 1
ATOM 688 O O . ALA A 1 94 ? 2.679 -4.995 -5.666 1.00 87.94 94 ALA A O 1
ATOM 689 N N . ALA A 1 95 ? 0.485 -5.049 -5.333 1.00 88.69 95 ALA A N 1
ATOM 690 C CA . ALA A 1 95 ? 0.236 -5.222 -6.768 1.00 88.69 95 ALA A CA 1
ATOM 691 C C . ALA A 1 95 ? 0.385 -3.879 -7.504 1.00 88.69 95 ALA A C 1
ATOM 693 O O . ALA A 1 95 ? 1.025 -3.807 -8.557 1.00 88.69 95 ALA A O 1
ATOM 694 N N . ALA A 1 96 ? -0.174 -2.811 -6.925 1.00 86.31 96 ALA A N 1
ATOM 695 C CA . ALA A 1 96 ? -0.061 -1.449 -7.431 1.00 86.31 96 ALA A CA 1
ATOM 696 C C . ALA A 1 96 ? 0.080 -0.426 -6.296 1.00 86.31 96 ALA A C 1
ATOM 698 O O . ALA A 1 96 ? -0.647 -0.479 -5.304 1.00 86.31 96 ALA A O 1
ATOM 699 N N . VAL A 1 97 ? 0.973 0.548 -6.476 1.00 86.94 97 VAL A N 1
ATOM 700 C CA . VAL A 1 97 ? 1.186 1.660 -5.540 1.00 86.94 97 VAL A CA 1
ATOM 701 C C . VAL A 1 97 ? 1.150 2.972 -6.308 1.00 86.94 97 VAL A C 1
ATOM 703 O O . VAL A 1 97 ? 1.910 3.149 -7.259 1.00 86.94 97 VAL A O 1
ATOM 706 N N . ALA A 1 98 ? 0.302 3.904 -5.881 1.00 88.19 98 ALA A N 1
ATOM 707 C CA . ALA A 1 98 ? 0.322 5.288 -6.324 1.00 88.19 98 ALA A CA 1
ATOM 708 C C . ALA A 1 98 ? 0.559 6.205 -5.123 1.00 88.19 98 ALA A C 1
ATOM 710 O O . ALA A 1 98 ? -0.265 6.250 -4.206 1.00 88.19 98 ALA A O 1
ATOM 711 N N . ALA A 1 99 ? 1.680 6.926 -5.134 1.00 86.38 99 ALA A N 1
ATOM 712 C CA . ALA A 1 99 ? 1.987 7.906 -4.105 1.00 86.38 99 ALA A CA 1
ATOM 713 C C . ALA A 1 99 ? 2.751 9.129 -4.607 1.00 86.38 99 ALA A C 1
ATOM 715 O O . ALA A 1 99 ? 3.402 9.082 -5.642 1.00 86.38 99 ALA A O 1
ATOM 716 N N . ARG A 1 100 ? 2.675 10.268 -3.910 1.00 85.00 100 ARG A N 1
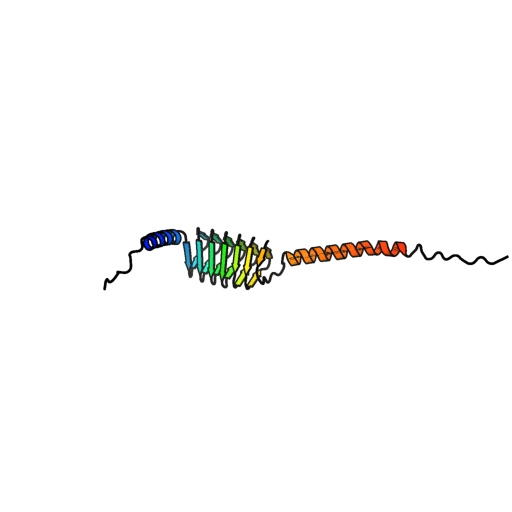ATOM 717 C CA . ARG A 1 100 ? 3.487 11.440 -4.290 1.00 85.00 100 ARG A CA 1
ATOM 718 C C . ARG A 1 100 ? 4.909 11.297 -3.773 1.00 85.00 100 ARG A C 1
ATOM 720 O O . ARG A 1 100 ? 5.840 11.495 -4.548 1.00 85.00 100 ARG A O 1
ATOM 727 N N . GLU A 1 101 ? 5.060 10.918 -2.511 1.00 81.69 101 GLU A N 1
ATOM 728 C CA . GLU A 1 101 ? 6.350 10.672 -1.873 1.00 81.69 101 GLU A CA 1
ATOM 729 C C . GLU A 1 101 ? 6.426 9.238 -1.348 1.00 81.69 101 GLU A C 1
ATOM 731 O O . GLU A 1 101 ? 5.484 8.737 -0.735 1.00 81.69 101 GLU A O 1
ATOM 736 N N . ILE A 1 102 ? 7.545 8.567 -1.606 1.00 81.44 102 ILE A N 1
ATOM 737 C CA . ILE A 1 102 ? 7.801 7.217 -1.111 1.00 81.44 102 ILE A CA 1
ATOM 738 C C . ILE A 1 102 ? 9.168 7.193 -0.450 1.00 81.44 102 ILE A C 1
ATOM 740 O O . ILE A 1 102 ? 10.172 7.477 -1.101 1.00 81.44 102 ILE A O 1
ATOM 744 N N . GLU A 1 103 ? 9.199 6.811 0.818 1.00 81.75 103 GLU A N 1
ATOM 745 C CA . GLU A 1 103 ? 10.406 6.515 1.570 1.00 81.75 103 GLU A CA 1
ATOM 746 C C . GLU A 1 103 ? 10.425 5.021 1.890 1.00 81.75 103 GLU A C 1
ATOM 748 O O . GLU A 1 103 ? 9.503 4.497 2.511 1.00 81.75 103 GLU A O 1
ATOM 753 N N . SER A 1 104 ? 11.434 4.294 1.419 1.00 73.56 104 SER A N 1
ATOM 754 C CA . SER A 1 104 ? 11.413 2.839 1.562 1.00 73.56 104 SER A CA 1
ATOM 755 C C . SER A 1 104 ? 12.782 2.210 1.668 1.00 73.56 104 SER A C 1
ATOM 757 O O . SER A 1 104 ? 13.695 2.596 0.942 1.00 73.56 104 SER A O 1
ATOM 759 N N . GLN A 1 105 ? 12.871 1.157 2.486 1.00 73.38 105 GLN A N 1
ATOM 760 C CA . GLN A 1 105 ? 13.981 0.202 2.441 1.00 73.38 105 GLN A CA 1
ATOM 761 C C . GLN A 1 105 ? 13.731 -0.905 1.409 1.00 73.38 105 GLN A C 1
ATOM 763 O O . GLN A 1 105 ? 14.632 -1.230 0.645 1.00 73.38 105 GLN A O 1
ATOM 768 N N . GLU A 1 106 ? 12.511 -1.449 1.323 1.00 72.81 106 GLU A N 1
ATOM 769 C CA . GLU A 1 106 ? 12.176 -2.480 0.334 1.00 72.81 106 GLU A CA 1
ATOM 770 C C . GLU A 1 106 ? 10.678 -2.464 -0.046 1.00 72.81 106 GLU A C 1
ATOM 772 O O . GLU A 1 106 ? 9.830 -3.017 0.648 1.00 72.81 106 GLU A O 1
ATOM 777 N N . ILE A 1 107 ? 10.328 -1.869 -1.192 1.00 76.31 107 ILE A N 1
ATOM 778 C CA . ILE A 1 107 ? 8.995 -2.034 -1.803 1.00 76.31 107 ILE A CA 1
ATOM 779 C C . ILE A 1 107 ? 9.130 -2.922 -3.028 1.00 76.31 107 ILE A C 1
ATOM 781 O O . ILE A 1 107 ? 9.899 -2.610 -3.945 1.00 76.31 107 ILE A O 1
ATOM 785 N N . ARG A 1 108 ? 8.329 -3.986 -3.058 1.00 81.25 108 ARG A N 1
ATOM 786 C CA . ARG A 1 108 ? 8.124 -4.835 -4.228 1.00 81.25 108 ARG A CA 1
ATOM 787 C C . ARG A 1 108 ? 6.742 -4.536 -4.763 1.00 81.25 108 ARG A C 1
ATOM 789 O O . ARG A 1 108 ? 5.739 -4.805 -4.110 1.00 81.25 108 ARG A O 1
ATOM 796 N N . THR A 1 109 ? 6.690 -3.948 -5.950 1.00 79.38 109 THR A N 1
ATOM 797 C CA . THR A 1 109 ? 5.413 -3.707 -6.615 1.00 79.38 109 THR A CA 1
ATOM 798 C C . THR A 1 109 ? 5.455 -4.049 -8.088 1.00 79.38 109 THR A C 1
ATOM 800 O O . THR A 1 109 ? 6.472 -3.844 -8.761 1.00 79.38 109 THR A O 1
ATOM 803 N N . GLY A 1 110 ? 4.334 -4.569 -8.587 1.00 77.06 110 GLY A N 1
ATOM 804 C CA . GLY A 1 110 ? 4.134 -4.772 -10.018 1.00 77.06 110 GLY A CA 1
ATOM 805 C C . GLY A 1 110 ? 4.077 -3.435 -10.755 1.00 77.06 110 GLY A C 1
ATOM 806 O O . GLY A 1 110 ? 4.763 -3.250 -11.760 1.00 77.06 110 GLY A O 1
ATOM 807 N N . LEU A 1 111 ? 3.306 -2.482 -10.222 1.00 76.44 111 LEU A N 1
ATOM 808 C CA . LEU A 1 111 ? 3.121 -1.147 -10.791 1.00 76.44 111 LEU A CA 1
ATOM 809 C C . LEU A 1 111 ? 3.393 -0.062 -9.741 1.00 76.44 111 LEU A C 1
ATOM 811 O O . LEU A 1 111 ? 2.801 -0.072 -8.659 1.00 76.44 111 LEU A O 1
ATOM 815 N N . LEU A 1 112 ? 4.274 0.887 -10.070 1.00 79.44 112 LEU A N 1
ATOM 816 C CA . LEU A 1 112 ? 4.613 2.020 -9.208 1.00 79.44 112 LEU A CA 1
ATOM 817 C C . LEU A 1 112 ? 4.363 3.353 -9.917 1.00 79.44 112 LEU A C 1
ATOM 819 O O . LEU A 1 112 ? 5.030 3.681 -10.898 1.00 79.44 112 LEU A O 1
ATOM 823 N N . PHE A 1 113 ? 3.469 4.162 -9.359 1.00 79.19 113 PHE A N 1
ATOM 824 C CA . PHE A 1 113 ? 3.237 5.546 -9.757 1.00 79.19 113 PHE A CA 1
ATOM 825 C C . PHE A 1 113 ? 3.697 6.470 -8.633 1.00 79.19 113 PHE A C 1
ATOM 827 O O . PHE A 1 113 ? 2.952 6.723 -7.690 1.00 79.19 113 PHE A O 1
ATOM 834 N N . ALA A 1 114 ? 4.938 6.955 -8.727 1.00 73.06 114 ALA A N 1
ATOM 835 C CA . ALA A 1 114 ? 5.527 7.829 -7.720 1.00 73.06 114 ALA A CA 1
ATOM 836 C C . ALA A 1 114 ? 6.162 9.083 -8.320 1.00 73.06 114 ALA A C 1
ATOM 838 O O . ALA A 1 114 ? 6.865 8.990 -9.326 1.00 73.06 114 ALA A O 1
ATOM 839 N N . VAL A 1 115 ? 5.925 10.250 -7.705 1.00 72.56 115 VAL A N 1
ATOM 840 C CA . VAL A 1 115 ? 6.533 11.521 -8.149 1.00 72.56 115 VAL A CA 1
ATOM 841 C C . VAL A 1 115 ? 7.935 11.683 -7.566 1.00 72.56 115 VAL A C 1
ATOM 843 O O . VAL A 1 115 ? 8.857 12.084 -8.271 1.00 72.56 115 VAL A O 1
ATOM 846 N N . GLN A 1 116 ? 8.106 11.359 -6.287 1.00 65.25 116 GLN A N 1
ATOM 847 C CA . GLN A 1 116 ? 9.368 11.481 -5.575 1.00 65.25 116 GLN A CA 1
ATOM 848 C C . GLN A 1 116 ? 9.623 10.206 -4.770 1.00 65.25 116 GLN A C 1
ATOM 850 O O . GLN A 1 116 ? 8.780 9.780 -3.984 1.00 65.25 116 GLN A O 1
ATOM 855 N N . VAL A 1 117 ? 10.784 9.584 -4.978 1.00 69.06 117 VAL A N 1
ATOM 856 C CA . VAL A 1 117 ? 11.164 8.348 -4.286 1.00 69.06 117 VAL A CA 1
ATOM 857 C C . VAL A 1 117 ? 12.513 8.532 -3.611 1.00 69.06 117 VAL A C 1
ATOM 859 O O . VAL A 1 117 ? 13.486 8.923 -4.255 1.00 69.06 117 VAL A O 1
ATOM 862 N N . LYS A 1 118 ? 12.562 8.250 -2.312 1.00 62.25 118 LYS A N 1
ATOM 863 C CA . LYS A 1 118 ? 13.756 8.289 -1.472 1.00 62.25 118 LYS A CA 1
ATOM 864 C C . LYS A 1 118 ? 13.998 6.886 -0.914 1.00 62.25 118 LYS A C 1
ATOM 866 O O . LYS A 1 118 ? 13.339 6.455 0.024 1.00 62.25 118 LYS A O 1
ATOM 871 N N . GLY A 1 119 ? 14.937 6.166 -1.521 1.00 58.91 119 GLY A N 1
ATOM 872 C CA . GLY A 1 119 ? 15.341 4.825 -1.092 1.00 58.91 119 GLY A CA 1
ATOM 873 C C . GLY A 1 119 ? 15.314 3.776 -2.213 1.00 58.91 119 GLY A C 1
ATOM 874 O O . GLY A 1 119 ? 14.862 4.064 -3.326 1.00 58.91 119 GLY A O 1
ATOM 875 N N . PRO A 1 120 ? 15.848 2.571 -1.955 1.00 56.22 120 PRO A N 1
ATOM 876 C CA . PRO A 1 120 ? 15.933 1.488 -2.934 1.00 56.22 120 PRO A CA 1
ATOM 877 C C . PRO A 1 120 ? 14.573 0.804 -3.174 1.00 56.22 120 PRO A C 1
ATOM 879 O O . PRO A 1 120 ? 14.223 -0.200 -2.557 1.00 56.22 120 PRO A O 1
ATOM 882 N N . VAL A 1 121 ? 13.798 1.323 -4.128 1.00 58.09 121 VAL A N 1
ATOM 883 C CA . VAL A 1 121 ? 12.563 0.687 -4.621 1.00 58.09 121 VAL A CA 1
ATOM 884 C C . VAL A 1 121 ? 12.856 -0.326 -5.730 1.00 58.09 121 VAL A C 1
ATOM 886 O O . VAL A 1 121 ? 13.405 0.018 -6.777 1.00 58.09 121 VAL A O 1
ATOM 889 N N . HIS A 1 122 ? 12.434 -1.576 -5.542 1.00 54.41 122 HIS A N 1
ATOM 890 C CA . HIS A 1 122 ? 12.543 -2.621 -6.559 1.00 54.41 122 HIS A CA 1
ATOM 891 C C . HIS A 1 122 ? 11.202 -2.739 -7.292 1.00 54.41 122 HIS A C 1
ATOM 893 O O . HIS A 1 122 ? 10.331 -3.527 -6.933 1.00 54.41 122 HIS A O 1
ATOM 899 N N . SER A 1 123 ? 11.010 -1.895 -8.309 1.00 52.66 123 SER A N 1
ATOM 900 C CA . SER A 1 123 ? 9.811 -1.898 -9.162 1.00 52.66 123 SER A CA 1
ATOM 901 C C . SER A 1 123 ? 10.115 -2.493 -10.532 1.00 52.66 123 SER A C 1
ATOM 903 O O . SER A 1 123 ? 11.114 -2.130 -11.149 1.00 52.66 123 SER A O 1
ATOM 905 N N . ALA A 1 124 ? 9.232 -3.361 -11.031 1.00 51.56 124 ALA A N 1
ATOM 906 C CA . ALA A 1 124 ? 9.370 -3.961 -12.362 1.00 51.56 124 ALA A CA 1
ATOM 907 C C . ALA A 1 124 ? 9.284 -2.918 -13.498 1.00 51.56 124 ALA A C 1
ATOM 909 O O . ALA A 1 124 ? 9.933 -3.066 -14.531 1.00 51.56 124 ALA A O 1
ATOM 910 N N . LEU A 1 125 ? 8.536 -1.831 -13.282 1.00 45.91 125 LEU A N 1
ATOM 911 C CA . LEU A 1 125 ? 8.501 -0.635 -14.123 1.00 45.91 125 LEU A CA 1
ATOM 912 C C . LEU A 1 125 ? 8.597 0.597 -13.215 1.00 45.91 125 LEU A C 1
ATOM 914 O O . LEU A 1 125 ? 7.640 0.933 -12.520 1.00 45.91 125 LEU A O 1
ATOM 918 N N . SER A 1 126 ? 9.744 1.275 -13.200 1.00 51.38 126 SER A N 1
ATOM 919 C CA . SER A 1 126 ? 9.861 2.589 -12.558 1.00 51.38 126 SER A CA 1
ATOM 920 C C . SER A 1 126 ? 9.564 3.705 -13.572 1.00 51.38 126 SER A C 1
ATOM 922 O O . SER A 1 126 ? 9.851 3.534 -14.756 1.00 51.38 126 SER A O 1
ATOM 924 N N . PRO A 1 127 ? 9.040 4.875 -13.163 1.00 52.91 127 PRO A N 1
ATOM 925 C CA . PRO A 1 127 ? 8.879 6.031 -14.053 1.00 52.91 127 PRO A CA 1
ATOM 926 C C . PRO A 1 127 ? 10.195 6.472 -14.701 1.00 52.91 127 PRO A C 1
ATOM 928 O O . PRO A 1 127 ? 10.198 6.891 -15.853 1.00 52.91 127 PRO A O 1
ATOM 931 N N . LEU A 1 128 ? 11.321 6.311 -13.996 1.00 56.25 128 LEU A N 1
ATOM 932 C CA . LEU A 1 128 ? 12.659 6.514 -14.550 1.00 56.25 128 LEU A CA 1
ATOM 933 C C . LEU A 1 128 ? 12.984 5.471 -15.628 1.00 56.25 128 LEU A C 1
ATOM 935 O O . LEU A 1 128 ? 13.525 5.835 -16.663 1.00 56.25 128 LEU A O 1
ATOM 939 N N . ALA A 1 129 ? 12.624 4.198 -15.427 1.00 55.41 129 ALA A N 1
ATOM 940 C CA . ALA A 1 129 ? 12.768 3.160 -16.447 1.00 55.41 129 ALA A CA 1
ATOM 941 C C . ALA A 1 129 ? 11.840 3.413 -17.642 1.00 55.41 129 ALA A C 1
ATOM 943 O O . ALA A 1 129 ? 12.274 3.260 -18.776 1.00 55.41 129 ALA A O 1
ATOM 944 N N . ALA A 1 130 ? 10.609 3.877 -17.417 1.00 57.59 130 ALA A N 1
ATOM 945 C CA . ALA A 1 130 ? 9.696 4.290 -18.477 1.00 57.59 130 ALA A CA 1
ATOM 946 C C . ALA A 1 130 ? 10.253 5.493 -19.261 1.00 57.59 130 ALA A C 1
ATOM 948 O O . ALA A 1 130 ? 10.214 5.496 -20.491 1.00 57.59 130 ALA A O 1
ATOM 949 N N . PHE A 1 131 ? 10.855 6.473 -18.575 1.00 61.25 131 PHE A N 1
ATOM 950 C CA . PHE A 1 131 ? 11.561 7.591 -19.206 1.00 61.25 131 PHE A CA 1
ATOM 951 C C . PHE A 1 131 ? 12.819 7.142 -19.952 1.00 61.25 131 PHE A C 1
ATOM 953 O O . PHE A 1 131 ? 13.055 7.604 -21.060 1.00 61.25 131 PHE A O 1
ATOM 960 N N . ALA A 1 132 ? 13.615 6.233 -19.390 1.00 59.66 132 ALA A N 1
ATOM 961 C CA . ALA A 1 132 ? 14.815 5.693 -20.023 1.00 59.66 132 ALA A CA 1
ATOM 962 C C . ALA A 1 132 ? 14.471 4.844 -21.255 1.00 59.66 132 ALA A C 1
ATOM 964 O O . ALA A 1 132 ? 15.134 4.955 -22.283 1.00 59.66 132 ALA A O 1
ATOM 965 N N . MET A 1 133 ? 13.394 4.057 -21.192 1.00 59.12 133 MET A N 1
ATOM 966 C CA . MET A 1 133 ? 12.842 3.334 -22.338 1.00 59.12 133 MET A CA 1
ATOM 967 C C . MET A 1 133 ? 12.317 4.306 -23.402 1.00 59.12 133 MET A C 1
ATOM 969 O O . MET A 1 133 ? 12.639 4.146 -24.577 1.00 59.12 133 MET A O 1
ATOM 973 N N . GLY A 1 134 ? 11.582 5.352 -23.007 1.00 67.00 134 GLY A N 1
ATOM 974 C CA . GLY A 1 134 ? 11.107 6.396 -23.921 1.00 67.00 134 GLY A CA 1
ATOM 975 C C . GLY A 1 134 ? 12.247 7.178 -24.585 1.00 67.00 134 GLY A C 1
ATOM 976 O O . GLY A 1 134 ? 12.243 7.372 -25.800 1.00 67.00 134 GLY A O 1
ATOM 977 N N . ALA A 1 135 ? 13.263 7.566 -23.814 1.00 69.44 135 ALA A N 1
ATOM 978 C CA . ALA A 1 135 ? 14.451 8.258 -24.303 1.00 69.44 135 ALA A CA 1
ATOM 979 C C . ALA A 1 135 ? 15.291 7.361 -25.225 1.00 69.44 135 ALA A C 1
ATOM 981 O O . ALA A 1 135 ? 15.691 7.795 -26.304 1.00 69.44 135 ALA A O 1
ATOM 982 N N . GLY A 1 136 ? 15.502 6.094 -24.855 1.00 64.44 136 GLY A N 1
ATOM 983 C CA . GLY A 1 136 ? 16.198 5.115 -25.690 1.00 64.44 136 GLY A CA 1
ATOM 984 C C . GLY A 1 136 ? 15.488 4.892 -27.026 1.00 64.44 136 GLY A C 1
ATOM 985 O O . GLY A 1 136 ? 16.122 4.932 -28.080 1.00 64.44 136 GLY A O 1
ATOM 986 N N . PHE A 1 137 ? 14.161 4.755 -27.009 1.00 76.56 137 PHE A N 1
ATOM 987 C CA . PHE A 1 137 ? 13.359 4.602 -28.223 1.00 76.56 137 PHE A CA 1
ATOM 988 C C . PHE A 1 137 ? 13.413 5.847 -29.125 1.00 76.56 137 PHE A C 1
ATOM 990 O O . PHE A 1 137 ? 13.573 5.729 -30.342 1.00 76.56 137 PHE A O 1
ATOM 997 N N . ALA A 1 138 ? 13.361 7.048 -28.540 1.00 71.25 138 ALA A N 1
ATOM 998 C CA . ALA A 1 138 ? 13.491 8.302 -29.281 1.00 71.25 138 ALA A CA 1
ATOM 999 C C . ALA A 1 138 ? 14.873 8.448 -29.948 1.00 71.25 138 ALA A C 1
ATOM 1001 O O . ALA A 1 138 ? 14.956 8.858 -31.109 1.00 71.25 138 ALA A O 1
ATOM 1002 N N . ILE A 1 139 ? 15.953 8.063 -29.259 1.00 74.81 139 ILE A N 1
ATOM 1003 C CA . ILE A 1 139 ? 17.318 8.071 -29.813 1.00 74.81 139 ILE A CA 1
ATOM 1004 C C . ILE A 1 139 ? 17.433 7.097 -30.992 1.00 74.81 139 ILE A C 1
ATOM 1006 O O . ILE A 1 139 ? 17.945 7.477 -32.046 1.00 74.81 139 ILE A O 1
ATOM 1010 N N . VAL A 1 140 ? 16.911 5.872 -30.856 1.00 76.81 140 VAL A N 1
ATOM 1011 C CA . VAL A 1 140 ? 16.929 4.860 -31.928 1.00 76.81 140 VAL A CA 1
ATOM 1012 C C . VAL A 1 140 ? 16.187 5.356 -33.172 1.00 76.81 140 VAL A C 1
ATOM 1014 O O . VAL A 1 140 ? 16.724 5.277 -34.277 1.00 76.81 140 VAL A O 1
ATOM 1017 N N . LEU A 1 141 ? 14.994 5.938 -33.013 1.00 79.25 141 LEU A N 1
ATOM 1018 C CA . LEU A 1 141 ? 14.237 6.507 -34.135 1.00 79.25 141 LEU A CA 1
ATOM 1019 C C . LEU A 1 141 ? 14.945 7.701 -34.788 1.00 79.25 141 LEU A C 1
ATOM 1021 O O . LEU A 1 141 ? 14.891 7.862 -36.010 1.00 79.25 141 LEU A O 1
ATOM 1025 N N . THR A 1 142 ? 15.618 8.531 -33.990 1.00 77.62 142 THR A N 1
ATOM 1026 C CA . THR A 1 142 ? 16.369 9.691 -34.490 1.00 77.62 142 THR A CA 1
ATOM 1027 C C . THR A 1 142 ? 17.580 9.244 -35.307 1.00 77.62 142 THR A C 1
ATOM 1029 O O . THR A 1 142 ? 17.793 9.746 -36.409 1.00 77.62 142 THR A O 1
ATOM 1032 N N . LEU A 1 143 ? 18.328 8.244 -34.829 1.00 74.31 143 LEU A N 1
ATOM 1033 C CA . LEU A 1 143 ? 19.443 7.652 -35.570 1.00 74.31 143 LEU A CA 1
ATOM 1034 C C . LEU A 1 143 ? 18.975 6.979 -36.863 1.00 74.31 143 LEU A C 1
ATOM 1036 O O . LEU A 1 143 ? 19.564 7.225 -37.913 1.00 74.31 143 LEU A O 1
ATOM 1040 N N . LEU A 1 144 ? 17.878 6.215 -36.831 1.00 77.06 144 LEU A N 1
ATOM 1041 C CA . LEU A 1 144 ? 17.318 5.566 -38.023 1.00 77.06 144 LEU A CA 1
ATOM 1042 C C . LEU A 1 144 ? 16.915 6.586 -39.106 1.00 77.06 144 LEU A C 1
ATOM 1044 O O . LEU A 1 144 ? 17.070 6.324 -40.298 1.00 77.06 144 LEU A O 1
ATOM 1048 N N . ARG A 1 145 ? 16.451 7.777 -38.703 1.00 70.50 145 ARG A N 1
ATOM 1049 C CA . ARG A 1 145 ? 16.146 8.883 -39.625 1.00 70.50 145 ARG A CA 1
ATOM 1050 C C . ARG A 1 145 ? 17.373 9.614 -40.172 1.00 70.50 145 ARG A C 1
ATOM 1052 O O . ARG A 1 145 ? 17.253 10.248 -41.217 1.00 70.50 145 ARG A O 1
ATOM 1059 N N . LEU A 1 146 ? 18.531 9.517 -39.518 1.00 66.38 146 LEU A N 1
ATOM 1060 C CA . LEU A 1 146 ? 19.785 10.142 -39.964 1.00 66.38 146 LEU A CA 1
ATOM 1061 C C . LEU A 1 146 ? 20.596 9.265 -40.937 1.00 66.38 146 LEU A C 1
ATOM 1063 O O . LEU A 1 146 ? 21.408 9.782 -41.706 1.00 66.38 146 LEU A O 1
ATOM 1067 N N . VAL A 1 147 ? 20.353 7.951 -40.957 1.00 62.00 147 VAL A N 1
ATOM 1068 C CA . VAL A 1 147 ? 20.983 7.009 -41.902 1.00 62.00 147 VAL A CA 1
ATOM 1069 C C . VAL A 1 147 ? 20.759 7.387 -43.382 1.00 62.00 147 VAL A C 1
ATOM 1071 O O . VAL A 1 147 ? 21.743 7.448 -44.127 1.00 62.00 147 VAL A O 1
ATOM 1074 N N . PRO A 1 148 ? 19.535 7.707 -43.855 1.00 59.47 148 PRO A N 1
ATOM 1075 C CA . PRO A 1 148 ? 19.327 8.050 -45.265 1.00 59.47 148 PRO A CA 1
ATOM 1076 C C . PRO A 1 148 ? 19.924 9.409 -45.677 1.00 59.47 148 PRO A C 1
ATOM 1078 O O . PRO A 1 148 ? 20.189 9.629 -46.861 1.00 59.47 148 PRO A O 1
ATOM 1081 N N . THR A 1 149 ? 20.170 10.327 -44.737 1.00 57.94 149 THR A N 1
ATOM 1082 C CA . THR A 1 149 ? 20.744 11.655 -45.024 1.00 57.94 149 THR A CA 1
ATOM 1083 C C . THR A 1 149 ? 22.253 11.611 -45.253 1.00 57.94 149 THR A C 1
ATOM 1085 O O . THR A 1 149 ? 22.764 12.378 -46.070 1.00 57.94 149 THR A O 1
ATOM 1088 N N . VAL A 1 150 ? 22.970 10.692 -44.600 1.00 58.16 150 VAL A N 1
ATOM 1089 C CA . VAL A 1 150 ? 24.421 10.522 -44.795 1.00 58.16 150 VAL A CA 1
ATOM 1090 C C . VAL A 1 150 ? 24.729 9.847 -46.136 1.00 58.16 150 VAL A C 1
ATOM 1092 O O . VAL A 1 150 ? 25.638 10.278 -46.844 1.00 58.16 150 VAL A O 1
ATOM 1095 N N . TRP A 1 151 ? 23.923 8.868 -46.560 1.00 53.59 151 TRP A N 1
ATOM 1096 C CA . TRP A 1 151 ? 24.128 8.165 -47.836 1.00 53.59 151 TRP A CA 1
ATOM 1097 C C . TRP A 1 151 ? 23.911 9.038 -49.082 1.00 53.59 151 TRP A C 1
ATOM 1099 O O . TRP A 1 151 ? 24.572 8.831 -50.100 1.00 53.59 151 TRP A O 1
ATOM 1109 N N . ARG A 1 152 ? 23.056 10.069 -49.012 1.00 55.50 152 ARG A N 1
ATOM 1110 C CA . ARG A 1 152 ? 22.852 11.012 -50.130 1.00 55.50 152 ARG A CA 1
ATOM 1111 C C . ARG A 1 152 ? 24.027 11.966 -50.371 1.00 55.50 152 ARG A C 1
ATOM 1113 O O . ARG A 1 152 ? 24.139 12.495 -51.472 1.00 55.50 152 ARG A O 1
ATOM 1120 N N . ARG A 1 153 ? 24.913 12.184 -49.390 1.00 55.25 153 ARG A N 1
ATOM 1121 C CA . ARG A 1 153 ? 26.093 13.057 -49.559 1.00 55.25 153 ARG A CA 1
ATOM 1122 C C . ARG A 1 153 ? 27.279 12.360 -50.232 1.00 55.25 153 ARG A C 1
ATOM 1124 O O . ARG A 1 153 ? 28.082 13.041 -50.859 1.00 55.25 153 ARG A O 1
ATOM 1131 N N . SER A 1 154 ? 27.365 11.030 -50.178 1.00 55.31 154 SER A N 1
ATOM 1132 C CA . SER A 1 154 ? 28.489 10.280 -50.762 1.00 55.31 154 SER A CA 1
ATOM 1133 C C . SER A 1 154 ? 28.381 10.036 -52.274 1.00 55.31 154 SER A C 1
ATOM 1135 O O . SER A 1 154 ? 29.378 9.669 -52.887 1.00 55.31 154 SER A O 1
ATOM 1137 N N . GLN A 1 155 ? 27.226 10.272 -52.908 1.00 54.75 155 GLN A N 1
ATOM 1138 C CA . GLN A 1 155 ? 27.084 10.123 -54.368 1.00 54.75 155 GLN A CA 1
ATOM 1139 C C . GLN A 1 155 ? 27.465 11.380 -55.171 1.00 54.75 155 GLN A C 1
ATOM 1141 O O . GLN A 1 155 ? 27.683 11.276 -56.373 1.00 54.75 155 GLN A O 1
ATOM 1146 N N . ALA A 1 156 ? 27.614 12.549 -54.537 1.00 54.75 156 ALA A N 1
ATOM 1147 C CA . ALA A 1 156 ? 27.977 13.790 -55.235 1.00 54.75 156 ALA A CA 1
ATOM 1148 C C . ALA A 1 156 ? 29.498 14.011 -55.393 1.00 54.75 156 ALA A C 1
ATOM 1150 O O . ALA A 1 156 ? 29.904 14.944 -56.075 1.00 54.75 156 ALA A O 1
ATOM 1151 N N . ALA A 1 157 ? 30.345 13.176 -54.775 1.00 56.06 157 ALA A N 1
ATOM 1152 C CA . ALA A 1 157 ? 31.802 13.364 -54.759 1.00 56.06 157 ALA A CA 1
ATOM 1153 C C . ALA A 1 157 ? 32.584 12.422 -55.700 1.00 56.06 157 ALA A C 1
ATOM 1155 O O . ALA A 1 157 ? 33.805 12.523 -55.770 1.00 56.06 157 ALA A O 1
ATOM 1156 N N . ASN A 1 158 ? 31.911 11.521 -56.432 1.00 53.75 158 ASN A N 1
ATOM 1157 C CA . ASN A 1 158 ? 32.555 10.549 -57.330 1.00 53.75 158 ASN A CA 1
ATOM 1158 C C . ASN A 1 158 ? 32.226 10.783 -58.817 1.00 53.75 158 ASN A C 1
ATOM 1160 O O . ASN A 1 158 ? 31.961 9.847 -59.567 1.00 53.75 158 ASN A O 1
ATOM 1164 N N . SER A 1 159 ? 32.231 12.041 -59.256 1.00 56.22 159 SER A N 1
ATOM 1165 C CA . SER A 1 159 ? 32.373 12.396 -60.672 1.00 56.22 159 SER A CA 1
ATOM 1166 C C . SER A 1 159 ? 33.744 13.042 -60.855 1.00 56.22 159 SER A C 1
ATOM 1168 O O . SER A 1 159 ? 33.880 14.265 -60.848 1.00 56.22 159 SER A O 1
ATOM 1170 N N . GLY A 1 160 ? 34.778 12.200 -60.917 1.00 53.09 160 GLY A N 1
ATOM 1171 C CA . GLY A 1 160 ? 36.151 12.634 -61.158 1.00 53.09 160 GLY A CA 1
ATOM 1172 C C . GLY A 1 160 ? 36.301 13.324 -62.523 1.00 53.09 160 GLY A C 1
ATOM 1173 O O . GLY A 1 160 ? 35.644 12.916 -63.486 1.00 53.09 160 GLY A O 1
ATOM 1174 N N . PRO A 1 161 ? 37.166 14.347 -62.646 1.00 57.91 161 PRO A N 1
ATOM 1175 C CA . PRO A 1 161 ? 37.526 14.891 -63.946 1.00 57.91 161 PRO A CA 1
ATOM 1176 C C . PRO A 1 161 ? 38.354 13.842 -64.697 1.00 57.91 161 PRO A C 1
ATOM 1178 O O . PRO A 1 161 ? 39.509 13.576 -64.365 1.00 57.91 161 PRO A O 1
ATOM 1181 N N . ARG A 1 162 ? 37.745 13.212 -65.708 1.00 55.75 162 ARG A N 1
ATOM 1182 C CA . ARG A 1 162 ? 38.486 12.445 -66.710 1.00 55.75 162 ARG A CA 1
ATOM 1183 C C . ARG A 1 162 ? 39.410 13.403 -67.454 1.00 55.75 162 ARG A C 1
ATOM 1185 O O . ARG A 1 162 ? 38.955 14.341 -68.100 1.00 55.75 162 ARG A O 1
ATOM 1192 N N . SER A 1 163 ? 40.701 13.121 -67.341 1.00 60.44 163 SER A N 1
ATOM 1193 C CA . SER A 1 163 ? 41.766 13.562 -68.233 1.00 60.44 163 SER A CA 1
ATOM 1194 C C . SER A 1 163 ? 41.311 13.566 -69.695 1.00 60.44 163 SER A C 1
ATOM 1196 O O . SER A 1 163 ? 41.024 12.505 -70.251 1.00 60.44 163 SER A O 1
ATOM 1198 N N . ALA A 1 164 ? 41.296 14.742 -70.313 1.00 54.44 164 ALA A N 1
ATOM 1199 C CA . ALA A 1 164 ? 41.303 14.891 -71.760 1.00 54.44 164 ALA A CA 1
ATOM 1200 C C . ALA A 1 164 ? 42.687 15.419 -72.153 1.00 54.44 164 ALA A C 1
ATOM 1202 O O . ALA A 1 164 ? 42.949 16.618 -72.109 1.00 54.44 164 ALA A O 1
ATOM 1203 N N . GLY A 1 165 ? 43.592 14.484 -72.438 1.00 57.75 165 GLY A N 1
ATOM 1204 C CA . GLY A 1 165 ? 44.703 14.695 -73.358 1.00 57.75 165 GLY A CA 1
ATOM 1205 C C . GLY A 1 165 ? 44.386 13.933 -74.646 1.00 57.75 165 GLY A C 1
ATOM 1206 O O . GLY A 1 165 ? 43.999 12.764 -74.544 1.00 57.75 165 GLY A O 1
ATOM 1207 N N . GLN A 1 166 ? 44.533 14.629 -75.780 1.00 54.81 166 GLN A N 1
ATOM 1208 C CA . GLN A 1 166 ? 44.360 14.282 -77.212 1.00 54.81 166 GLN A CA 1
ATOM 1209 C C . GLN A 1 166 ? 43.527 15.417 -77.838 1.00 54.81 166 GLN A C 1
ATOM 1211 O O . GLN A 1 166 ? 42.425 15.673 -77.359 1.00 54.81 166 GLN A O 1
ATOM 1216 N N . ASP A 1 167 ? 43.989 16.210 -78.803 1.00 51.47 167 ASP A N 1
ATOM 1217 C CA . ASP A 1 167 ? 45.125 16.130 -79.735 1.00 51.47 167 ASP A CA 1
ATOM 1218 C C . ASP A 1 167 ? 45.676 17.536 -80.038 1.00 51.47 167 ASP A C 1
ATOM 1220 O O . ASP A 1 167 ? 44.899 18.514 -79.900 1.00 51.47 167 ASP A O 1
#

Radius of gyration: 31.07 Å; chains: 1; bounding box: 59×32×133 Å

Foldseek 3Di:
DDDDDPDPPVVVVVVVVVVVVVVVQEDEAEPEEEAEAEGQEYEYEPYEYAEYDYQEYEEEVYEYAEYDYQEYEYENYEYAEYHYQEYEYAEYEYQEYAYAEYEYAEYEYAYYHYNYYHYDYDYPDDVVNVVVVVVVVVVVVVVVVCVVVVVVVVVVPPPDDPDDDDD

Secondary structure (DSSP, 8-state):
----PPP--HHHHHHHHHHHHHHTTEEEEES-EEEEEEEEEEEEES-EEEEEEEEEEEEES-EEEEEEEEEEEEESEEEEEEEEEEEEEEEEEEEEEEEEEEEEEEEEEEEEEEEEEES-EEESS-HHHHHHHHHHHHHHHHHHHHHHHHHTTTTSS----------

Sequence (167 aa):
MSEQRPEDNPLDEYASQASKKLDNLAADVSNSSVSQVVSGQVSVRDSFVRSVHSSATLLKDVAVGTVHTASLEAQSSTAGVVLANSVRADRLDAAAVAAREIESQEIRTGLLFAVQVKGPVHSALSPLAAFAMGAGFAIVLTLLRLVPTVWRRSQAANSGPRSAGQD

pLDDT: mean 74.24, std 14.53, range [38.91, 93.94]